Protein AF-N8XPD9-F1 (afdb_monomer)

Nearest PDB structures (foldseek):
  7vp4-assembly1_B  TM=7.768E-01  e=1.421E-01  Arabidopsis thaliana
  7vp2-assembly1_B  TM=7.359E-01  e=1.421E-01  Arabidopsis thaliana
  7vp4-assembly2_E  TM=7.925E-01  e=2.777E-01  Arabidopsis thaliana
  7vp2-assembly1_A  TM=7.348E-01  e=4.028E-01  Arabidopsis thaliana
  5zkt-assembly1_A  TM=7.872E-01  e=6.782E-01  Oryza sativa Japonica Group

Radius of gyration: 16.97 Å; Cα contacts (8 Å, |Δi|>4): 14; chains: 1; bounding box: 40×30×42 Å

pLDDT: mean 84.92, std 14.89, range [42.38, 97.62]

Mean predicted aligned error: 7.73 Å

Secondary structure (DSSP, 8-state):
-------PPPHHHHHHHHHHHHHHT-S-HHHHHHHHHHHHHHHHHHHHHHHHHHHHHH--

Organism: NCBI:txid70347

Sequence (60 aa):
MPTNKTVSLTERERVIIEEARVQLGLESMEETIEFLYRQRLKNKLFSLAGREIVKKKRSL

Solvent-accessible surface area (backbone atoms only — not comparable to full-atom values): 3663 Å² total; per-residue (Å²): 128,87,78,86,69,83,80,83,72,53,72,69,55,48,54,55,50,50,53,49,16,64,76,71,69,49,94,40,72,68,58,35,52,51,51,53,48,53,52,53,50,51,53,51,51,52,56,48,53,54,51,53,54,54,53,59,63,74,76,108

Foldseek 3Di:
DPPPDPDDDDPVRVVVLVVQCVVVVHDDSVVSVVVVVVVVVVVVVVVVVVVVVVVVVVVD

Structure (mmCIF, N/CA/C/O backbone):
data_AF-N8XPD9-F1
#
_entry.id   AF-N8XPD9-F1
#
loop_
_atom_site.group_PDB
_atom_site.id
_atom_site.type_symbol
_atom_site.label_atom_id
_atom_site.label_alt_id
_atom_site.label_comp_id
_atom_site.label_asym_id
_atom_site.label_entity_id
_atom_site.label_seq_id
_atom_site.pdbx_PDB_ins_code
_atom_site.Cartn_x
_atom_site.Cartn_y
_atom_site.Cartn_z
_atom_site.occupancy
_atom_site.B_iso_or_equiv
_atom_site.auth_seq_id
_atom_site.auth_comp_id
_atom_site.auth_asym_id
_atom_site.auth_atom_id
_atom_site.pdbx_PDB_model_num
ATOM 1 N N . MET A 1 1 ? 17.737 -1.498 17.286 1.00 42.38 1 MET A N 1
ATOM 2 C CA . MET A 1 1 ? 16.320 -1.268 17.644 1.00 42.38 1 MET A CA 1
ATOM 3 C C . MET A 1 1 ? 15.654 -0.523 16.502 1.00 42.38 1 MET A C 1
ATOM 5 O O . MET A 1 1 ? 16.298 0.388 15.984 1.00 42.38 1 MET A O 1
ATOM 9 N N . PRO A 1 2 ? 14.445 -0.904 16.053 1.00 54.06 2 PRO A N 1
ATOM 10 C CA . PRO A 1 2 ? 13.746 -0.117 15.050 1.00 54.06 2 PRO A CA 1
ATOM 11 C C . PRO A 1 2 ? 13.417 1.226 15.700 1.00 54.06 2 PRO A C 1
ATOM 13 O O . PRO A 1 2 ? 12.827 1.287 16.776 1.00 54.06 2 PRO A O 1
ATOM 16 N N . THR A 1 3 ? 13.901 2.310 15.107 1.00 57.84 3 THR A N 1
ATOM 17 C CA . THR A 1 3 ? 13.517 3.646 15.548 1.00 57.84 3 THR A CA 1
ATOM 18 C C . THR A 1 3 ? 12.065 3.823 15.126 1.00 57.84 3 THR A C 1
ATOM 20 O O . THR A 1 3 ? 11.791 3.909 13.931 1.00 57.84 3 THR A O 1
ATOM 23 N N . ASN A 1 4 ? 11.136 3.824 16.087 1.00 55.41 4 ASN A N 1
ATOM 24 C CA . ASN A 1 4 ? 9.747 4.229 15.866 1.00 55.41 4 ASN A CA 1
ATOM 25 C C . ASN A 1 4 ? 9.750 5.711 15.478 1.00 55.41 4 ASN A C 1
ATOM 27 O O . ASN A 1 4 ? 9.567 6.596 16.308 1.00 55.41 4 ASN A O 1
ATOM 31 N N . LYS A 1 5 ? 10.057 5.988 14.211 1.00 61.91 5 LYS A N 1
ATOM 32 C CA . LYS A 1 5 ? 9.893 7.305 13.623 1.00 61.91 5 LYS A CA 1
ATOM 33 C C . LYS A 1 5 ? 8.408 7.464 13.367 1.00 61.91 5 LYS A C 1
ATOM 35 O O . LYS A 1 5 ? 7.858 6.795 12.498 1.00 61.91 5 LYS A O 1
ATOM 40 N N . THR A 1 6 ? 7.771 8.330 14.138 1.00 66.62 6 THR A N 1
ATOM 41 C CA . THR A 1 6 ? 6.408 8.772 13.876 1.00 66.62 6 THR A CA 1
ATOM 42 C C . THR A 1 6 ? 6.398 9.417 12.492 1.00 66.62 6 THR A C 1
ATOM 44 O O . THR A 1 6 ? 7.008 10.465 12.280 1.00 66.62 6 THR A O 1
ATOM 47 N N . VAL A 1 7 ? 5.787 8.748 11.516 1.00 72.06 7 VAL A N 1
ATOM 48 C CA . VAL A 1 7 ? 5.651 9.281 10.159 1.00 72.06 7 VAL A CA 1
ATOM 49 C C . VAL A 1 7 ? 4.487 10.261 10.185 1.00 72.06 7 VAL A C 1
ATOM 51 O O . VAL A 1 7 ? 3.335 9.860 10.322 1.00 72.06 7 VAL A O 1
ATOM 54 N N . SER A 1 8 ? 4.792 11.555 10.106 1.00 83.88 8 SER A N 1
ATOM 55 C CA . SER A 1 8 ? 3.764 12.582 9.954 1.00 83.88 8 SER A CA 1
ATOM 56 C C . SER A 1 8 ? 3.481 12.786 8.472 1.00 83.88 8 SER A C 1
ATOM 58 O O . SER A 1 8 ? 4.389 13.121 7.713 1.00 83.88 8 SER A O 1
ATOM 60 N N . LEU A 1 9 ? 2.229 12.568 8.075 1.00 86.81 9 LEU A N 1
ATOM 61 C CA . LEU A 1 9 ? 1.740 12.868 6.735 1.00 86.81 9 LEU A CA 1
ATOM 62 C C . LEU A 1 9 ? 1.252 14.313 6.679 1.00 86.81 9 LEU A C 1
ATOM 64 O O . LEU A 1 9 ? 0.510 14.759 7.565 1.00 86.81 9 LEU A O 1
ATOM 68 N N . THR A 1 10 ? 1.626 15.014 5.613 1.00 94.56 10 THR A N 1
ATOM 69 C CA . THR A 1 10 ? 1.004 16.285 5.238 1.00 94.56 10 THR A CA 1
ATOM 70 C C . THR A 1 10 ? -0.475 16.081 4.912 1.00 94.56 10 THR A C 1
ATOM 72 O O . THR A 1 10 ? -0.908 14.977 4.579 1.00 94.56 10 THR A O 1
ATOM 75 N N . GLU A 1 11 ? -1.261 17.156 4.960 1.00 93.75 11 GLU A N 1
ATOM 76 C CA . GLU A 1 11 ? -2.697 17.093 4.656 1.00 93.75 11 GLU A CA 1
ATOM 77 C C . GLU A 1 11 ? -2.965 16.526 3.258 1.00 93.75 11 GLU A C 1
ATOM 79 O O . GLU A 1 11 ? -3.793 15.639 3.069 1.00 93.75 11 GLU A O 1
ATOM 84 N N . ARG A 1 12 ? -2.175 16.963 2.274 1.00 95.38 12 ARG A N 1
ATOM 85 C CA . ARG A 1 12 ? -2.290 16.470 0.902 1.00 95.38 12 ARG A CA 1
ATOM 86 C C . ARG A 1 12 ? -1.993 14.974 0.794 1.00 95.38 12 ARG A C 1
ATOM 88 O O . ARG A 1 12 ? -2.675 14.277 0.052 1.00 95.38 12 ARG A O 1
ATOM 95 N N . GLU A 1 13 ? -0.982 14.479 1.505 1.00 94.69 13 GLU A N 1
ATOM 96 C CA . GLU A 1 13 ? -0.661 13.048 1.512 1.00 94.69 13 GLU A CA 1
ATOM 97 C C . GLU A 1 13 ? -1.781 12.225 2.151 1.00 94.69 13 GLU A C 1
ATOM 99 O O . GLU A 1 13 ? -2.103 11.158 1.633 1.00 94.69 13 GLU A O 1
ATOM 104 N N . ARG A 1 14 ? -2.415 12.7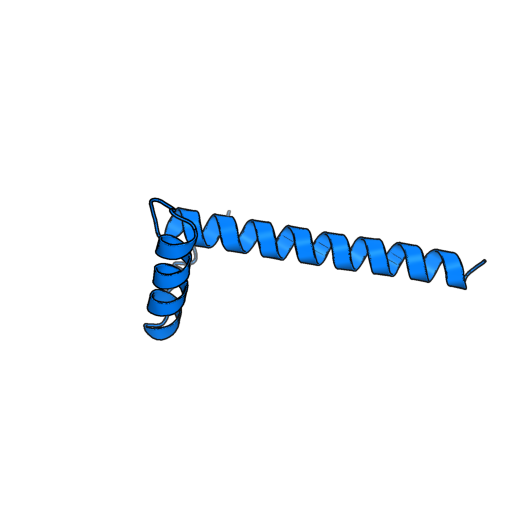31 3.218 1.00 94.94 14 ARG A N 1
ATOM 105 C CA . ARG A 1 14 ? -3.575 12.073 3.840 1.00 94.94 14 ARG A CA 1
ATOM 106 C C . ARG A 1 14 ? -4.739 11.951 2.869 1.00 94.94 14 ARG A C 1
ATOM 108 O O . ARG A 1 14 ? -5.268 10.858 2.731 1.00 94.94 14 ARG A O 1
ATOM 115 N N . VAL A 1 15 ? -5.084 13.028 2.160 1.00 96.94 15 VAL A N 1
ATOM 116 C CA . VAL A 1 15 ? -6.167 13.008 1.160 1.00 96.94 15 VAL A CA 1
ATOM 117 C C . VAL A 1 15 ? -5.896 11.958 0.081 1.00 96.94 15 VAL A C 1
ATOM 119 O O . VAL A 1 15 ? -6.758 11.135 -0.202 1.00 96.94 15 VAL A O 1
ATOM 122 N N . ILE A 1 16 ? -4.677 11.924 -0.464 1.00 96.25 16 ILE A N 1
ATOM 123 C CA . ILE A 1 16 ? -4.301 10.953 -1.504 1.00 96.25 16 ILE A CA 1
ATOM 124 C C . ILE A 1 16 ? -4.391 9.510 -0.987 1.00 96.25 16 ILE A C 1
ATOM 126 O O . ILE A 1 16 ? -4.857 8.618 -1.697 1.00 96.25 16 ILE A O 1
ATOM 130 N N . ILE A 1 17 ? -3.919 9.258 0.237 1.00 95.38 17 ILE A N 1
ATOM 131 C CA . ILE A 1 17 ? -3.956 7.917 0.833 1.00 95.38 17 ILE A CA 1
ATOM 132 C C . ILE A 1 17 ? -5.400 7.505 1.131 1.00 95.38 17 ILE A C 1
ATOM 134 O O . ILE A 1 17 ? -5.753 6.353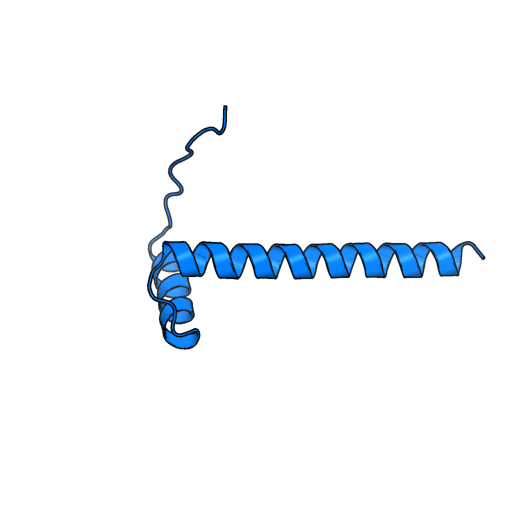 0.898 1.00 95.38 17 ILE A O 1
ATOM 138 N N . GLU A 1 18 ? -6.244 8.432 1.575 1.00 96.50 18 GLU A N 1
ATOM 139 C CA . GLU A 1 18 ? -7.655 8.165 1.850 1.00 96.50 18 GLU A CA 1
ATOM 140 C C . GLU A 1 18 ? -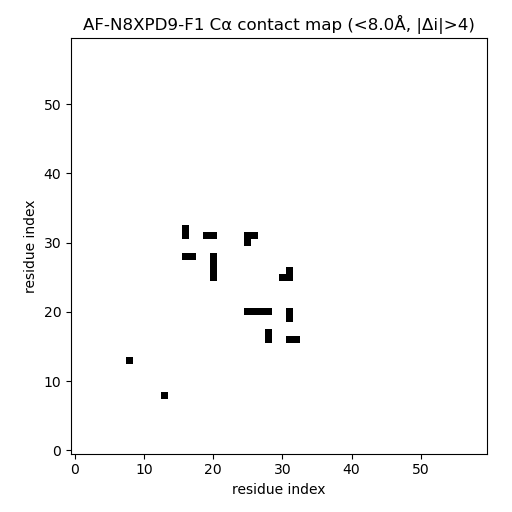8.444 7.859 0.569 1.00 96.50 18 GLU A C 1
ATOM 142 O O . GLU A 1 18 ? -9.219 6.903 0.530 1.00 96.50 18 GLU A O 1
ATOM 147 N N . GLU A 1 19 ? 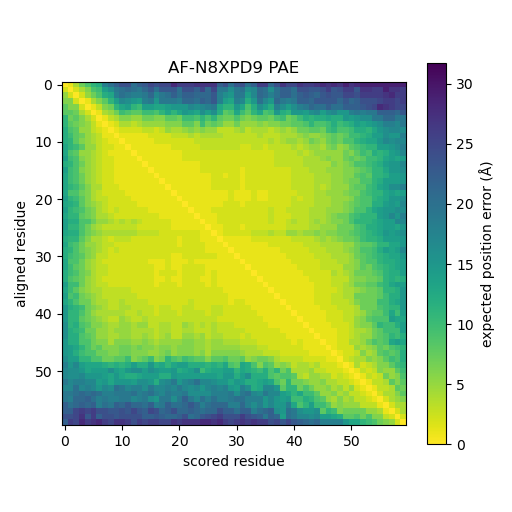-8.190 8.589 -0.520 1.00 97.38 19 GLU A N 1
ATOM 148 C CA . GLU A 1 19 ? -8.745 8.267 -1.841 1.00 97.38 19 GLU A CA 1
ATOM 149 C C . GLU A 1 19 ? -8.338 6.856 -2.287 1.00 97.38 19 GLU A C 1
ATOM 151 O O . GLU A 1 19 ? -9.180 6.073 -2.735 1.00 97.38 19 GLU A O 1
ATOM 156 N N . ALA A 1 20 ? -7.060 6.499 -2.117 1.00 96.31 20 ALA A N 1
ATOM 157 C CA . ALA A 1 20 ? -6.566 5.163 -2.433 1.00 96.31 20 ALA A CA 1
ATOM 158 C C . ALA A 1 20 ? -7.216 4.086 -1.549 1.00 96.31 20 ALA A C 1
ATOM 160 O O . ALA A 1 20 ? -7.583 3.028 -2.059 1.00 96.31 20 ALA A O 1
ATOM 161 N N . ARG A 1 21 ? -7.403 4.353 -0.250 1.00 97.38 21 ARG A N 1
ATOM 162 C CA . ARG A 1 21 ? -8.065 3.441 0.693 1.00 97.38 21 ARG A CA 1
ATOM 163 C C . ARG A 1 21 ? -9.478 3.104 0.227 1.00 97.38 21 ARG A C 1
ATOM 165 O O . ARG A 1 21 ? -9.826 1.929 0.143 1.00 97.38 21 ARG A O 1
ATOM 172 N N . VAL A 1 22 ? -10.265 4.125 -0.120 1.00 97.62 22 VAL A N 1
ATOM 173 C CA . VAL A 1 22 ? -11.645 3.959 -0.601 1.00 97.62 22 VAL A CA 1
ATOM 174 C C . VAL A 1 22 ? -11.680 3.193 -1.923 1.00 97.62 22 VAL A C 1
ATOM 176 O O . VAL A 1 22 ? -12.466 2.260 -2.063 1.00 97.62 22 VAL A O 1
ATOM 179 N N . GLN A 1 23 ? -10.812 3.536 -2.879 1.00 97.06 23 GLN A N 1
ATOM 180 C CA . GLN A 1 23 ? -10.763 2.863 -4.184 1.00 97.06 23 GLN A CA 1
ATOM 181 C C . GLN A 1 23 ? -10.351 1.390 -4.090 1.00 97.06 23 GLN A C 1
ATOM 183 O O . GLN A 1 23 ? -10.821 0.566 -4.873 1.00 97.06 23 GLN A O 1
ATOM 188 N N . LEU A 1 24 ? -9.465 1.062 -3.150 1.00 95.00 24 LEU A N 1
ATOM 189 C CA . LEU A 1 24 ? -8.975 -0.297 -2.928 1.00 95.00 24 LEU A CA 1
ATOM 190 C C . LEU A 1 24 ? -9.855 -1.097 -1.956 1.00 95.00 24 LEU A C 1
ATOM 192 O O . LEU A 1 24 ? -9.648 -2.300 -1.821 1.00 95.00 24 LEU A O 1
ATOM 196 N N . GLY A 1 25 ? -10.825 -0.451 -1.298 1.00 96.44 25 GLY A N 1
ATOM 197 C CA . GLY A 1 25 ? -11.706 -1.081 -0.314 1.00 96.44 25 GLY A CA 1
ATOM 198 C C . GLY A 1 25 ? -10.987 -1.520 0.964 1.00 96.44 25 GLY A C 1
ATOM 199 O O . GLY A 1 25 ? -11.361 -2.536 1.539 1.00 96.44 25 GLY A O 1
ATOM 200 N N . LEU A 1 26 ? -9.944 -0.794 1.380 1.00 97.00 26 LEU A N 1
ATOM 201 C CA . LEU A 1 26 ? -9.129 -1.137 2.552 1.00 97.00 26 LEU A CA 1
ATOM 202 C C . LEU A 1 26 ? -9.7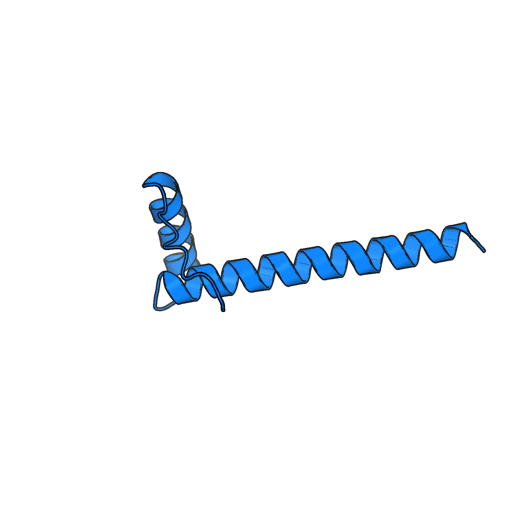07 -0.537 3.840 1.00 97.00 26 LEU A C 1
ATOM 204 O O . LEU A 1 26 ? -10.326 0.534 3.844 1.00 97.00 26 LEU A O 1
ATOM 208 N N . GLU A 1 27 ? -9.493 -1.222 4.958 1.00 93.75 27 GLU A N 1
ATOM 209 C CA . GLU A 1 27 ? -10.175 -0.926 6.218 1.00 93.75 27 GLU A CA 1
ATOM 210 C C . GLU A 1 27 ? -9.544 0.258 6.951 1.00 93.75 27 GLU A C 1
ATOM 212 O O . GLU A 1 27 ? -10.244 1.029 7.608 1.00 93.75 27 GLU A O 1
ATOM 217 N N . SER A 1 28 ? -8.229 0.445 6.808 1.00 95.25 28 SER A N 1
ATOM 218 C CA . SER A 1 28 ? -7.488 1.480 7.536 1.00 95.25 28 SER A CA 1
ATOM 219 C C . SER A 1 28 ? -6.429 2.193 6.695 1.00 95.25 28 SER A C 1
ATOM 221 O O . SER A 1 28 ? -5.988 1.729 5.638 1.00 95.25 28 SER A O 1
ATOM 223 N N . MET A 1 29 ? -6.009 3.358 7.186 1.00 92.12 29 MET A N 1
ATOM 224 C CA . MET A 1 29 ? -4.925 4.142 6.596 1.00 92.12 29 MET A CA 1
ATOM 225 C C . MET A 1 29 ? -3.592 3.389 6.696 1.00 92.12 29 MET A C 1
ATOM 227 O O . MET A 1 29 ? -2.826 3.357 5.735 1.00 92.12 29 MET A O 1
ATOM 231 N N . GLU A 1 30 ? -3.332 2.734 7.825 1.00 92.06 30 GLU A N 1
ATOM 232 C CA . GLU A 1 30 ? -2.145 1.913 8.064 1.00 92.06 30 GLU A CA 1
ATOM 233 C C . GLU A 1 30 ? -2.061 0.748 7.076 1.00 92.06 30 GLU A C 1
ATOM 235 O O . GLU A 1 30 ? -1.026 0.561 6.433 1.00 92.06 30 GLU A O 1
ATOM 240 N N . GLU A 1 31 ? -3.162 0.014 6.898 1.00 94.25 31 GLU A N 1
ATOM 241 C CA . GLU A 1 31 ? -3.254 -1.069 5.916 1.00 94.25 31 GLU A CA 1
ATOM 242 C C . GLU A 1 31 ? -3.010 -0.552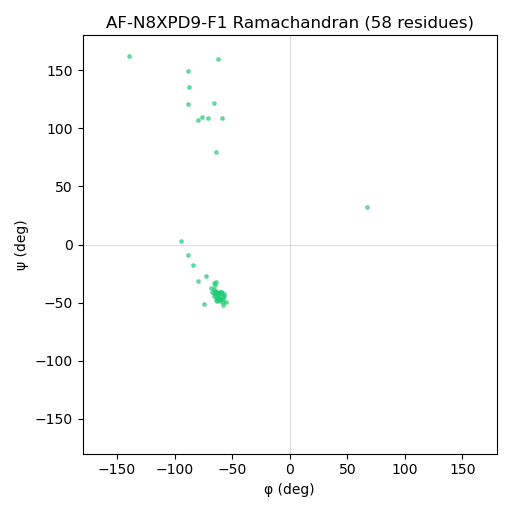 4.494 1.00 94.25 31 GLU A C 1
ATOM 244 O O . GLU A 1 31 ? -2.268 -1.158 3.718 1.00 94.25 31 GLU A O 1
ATOM 249 N N . THR A 1 32 ? -3.566 0.615 4.164 1.00 96.38 32 THR A N 1
ATOM 250 C CA . THR A 1 32 ? -3.365 1.253 2.858 1.00 96.38 32 THR A CA 1
ATOM 251 C C . THR A 1 32 ? -1.901 1.603 2.625 1.00 96.38 32 THR A C 1
ATOM 253 O O . THR A 1 32 ? -1.343 1.297 1.568 1.00 96.38 32 THR A O 1
ATOM 256 N N . ILE A 1 33 ? -1.235 2.195 3.616 1.00 94.25 33 ILE A N 1
ATOM 257 C CA . ILE A 1 33 ? 0.192 2.521 3.539 1.00 94.25 33 ILE A CA 1
ATOM 258 C C . ILE A 1 33 ? 1.024 1.246 3.375 1.00 94.25 33 ILE A C 1
ATOM 260 O O . ILE A 1 33 ? 1.926 1.207 2.532 1.00 94.25 33 ILE A O 1
ATOM 264 N N . GLU A 1 34 ? 0.717 0.191 4.132 1.00 94.75 34 GLU A N 1
ATOM 265 C CA . GLU A 1 34 ? 1.408 -1.092 4.018 1.00 94.75 34 GLU A CA 1
ATOM 266 C C . GLU A 1 34 ? 1.227 -1.710 2.624 1.00 94.75 34 GLU A C 1
ATOM 268 O O . GLU A 1 34 ? 2.205 -2.139 1.998 1.00 94.75 34 GLU A O 1
ATOM 273 N N . PHE A 1 35 ? -0.001 -1.715 2.107 1.00 95.75 35 PHE A N 1
ATOM 274 C CA . PHE A 1 35 ? -0.318 -2.214 0.775 1.00 95.75 35 PHE A CA 1
ATOM 275 C C . PHE A 1 35 ? 0.475 -1.467 -0.306 1.00 95.75 35 PHE A C 1
ATOM 277 O O . PHE A 1 35 ? 1.189 -2.085 -1.108 1.00 95.75 35 PHE A O 1
ATOM 284 N N . LEU A 1 36 ? 0.421 -0.132 -0.292 1.00 94.94 36 LEU A N 1
ATOM 285 C CA . LEU A 1 36 ? 1.134 0.723 -1.242 1.00 94.94 36 LEU A CA 1
ATOM 286 C C . LEU A 1 36 ? 2.652 0.514 -1.160 1.00 94.94 36 LEU A C 1
ATOM 288 O O . LEU A 1 36 ? 3.337 0.434 -2.188 1.00 94.94 36 LEU A O 1
ATOM 292 N N . TYR A 1 37 ? 3.190 0.369 0.052 1.00 94.31 37 TYR A N 1
ATOM 293 C CA . TYR A 1 37 ? 4.606 0.094 0.265 1.00 94.31 37 TYR A CA 1
ATOM 294 C C . TYR A 1 37 ? 5.026 -1.253 -0.332 1.00 94.31 37 TYR A C 1
ATOM 296 O O . TYR A 1 37 ? 6.002 -1.318 -1.089 1.00 94.31 37 TYR A O 1
ATOM 304 N N . ARG A 1 38 ? 4.272 -2.325 -0.053 1.00 95.12 38 ARG A N 1
ATOM 305 C CA . ARG A 1 38 ? 4.528 -3.663 -0.610 1.00 95.12 38 ARG A CA 1
ATOM 306 C C . ARG A 1 38 ? 4.490 -3.639 -2.136 1.00 95.12 38 ARG A C 1
ATOM 308 O O . ARG A 1 38 ? 5.362 -4.231 -2.776 1.00 95.12 38 ARG A O 1
ATOM 315 N N . GLN A 1 39 ? 3.539 -2.917 -2.726 1.00 94.50 39 GLN A N 1
ATOM 316 C CA . GLN A 1 39 ? 3.429 -2.799 -4.177 1.00 94.50 39 GLN A CA 1
ATOM 317 C C . GLN A 1 39 ? 4.623 -2.054 -4.787 1.00 94.50 39 GLN A C 1
ATOM 319 O O . GLN A 1 39 ? 5.225 -2.517 -5.761 1.00 94.50 39 GLN A O 1
ATOM 324 N N . ARG A 1 40 ? 5.047 -0.944 -4.171 1.00 94.19 40 ARG A N 1
ATOM 325 C CA . ARG A 1 40 ? 6.254 -0.211 -4.580 1.00 94.19 40 ARG A CA 1
ATOM 326 C C . ARG A 1 40 ? 7.506 -1.083 -4.486 1.00 94.19 40 ARG A C 1
ATOM 328 O O . ARG A 1 40 ? 8.349 -1.036 -5.387 1.00 94.19 40 ARG A O 1
ATOM 335 N N . LEU A 1 41 ? 7.635 -1.876 -3.423 1.00 93.62 41 LEU A N 1
ATOM 336 C CA . LEU A 1 41 ? 8.766 -2.781 -3.232 1.00 93.62 41 LEU A CA 1
ATOM 337 C C . LEU A 1 41 ? 8.802 -3.862 -4.317 1.00 93.62 41 LEU A C 1
ATOM 339 O O . LEU A 1 41 ? 9.843 -4.036 -4.952 1.00 93.62 41 LEU A O 1
ATOM 343 N N . LYS A 1 42 ? 7.667 -4.518 -4.596 1.00 91.94 42 LYS A N 1
ATOM 344 C CA . LYS A 1 42 ? 7.542 -5.497 -5.689 1.00 91.94 42 LYS A CA 1
ATOM 345 C C . LYS A 1 42 ? 7.960 -4.892 -7.030 1.00 91.94 42 LYS A C 1
ATOM 347 O O . LYS A 1 42 ? 8.825 -5.447 -7.702 1.00 91.94 42 LYS A O 1
ATOM 352 N N . ASN A 1 43 ? 7.441 -3.715 -7.379 1.00 91.81 43 ASN A N 1
ATOM 353 C CA . ASN A 1 43 ? 7.797 -3.026 -8.625 1.00 91.81 43 ASN A CA 1
ATOM 354 C C . ASN A 1 43 ? 9.298 -2.720 -8.713 1.00 91.81 43 ASN A C 1
ATOM 356 O O . ASN A 1 43 ? 9.922 -2.899 -9.761 1.00 91.81 43 ASN A O 1
ATOM 360 N N . LYS A 1 44 ? 9.910 -2.300 -7.599 1.00 93.31 44 LYS A N 1
ATOM 361 C CA . LYS A 1 44 ? 11.351 -2.039 -7.548 1.00 93.31 44 LYS A CA 1
ATOM 362 C C . LYS A 1 44 ? 12.163 -3.320 -7.740 1.00 93.31 44 LYS A C 1
A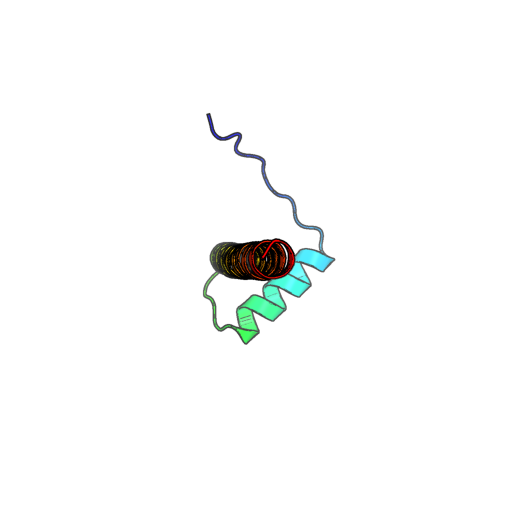TOM 364 O O . LYS A 1 44 ? 13.130 -3.291 -8.500 1.00 93.31 44 LYS A O 1
ATOM 369 N N . LEU A 1 45 ? 11.757 -4.428 -7.121 1.00 91.75 45 LEU A N 1
ATOM 370 C CA . LEU A 1 45 ? 12.389 -5.739 -7.298 1.00 91.75 45 LEU A CA 1
ATOM 371 C C . LEU A 1 45 ? 12.286 -6.225 -8.74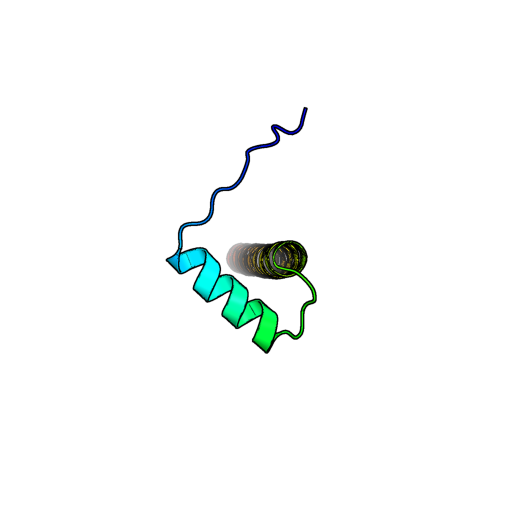9 1.00 91.75 45 LEU A C 1
ATOM 373 O O . LEU A 1 45 ? 13.304 -6.588 -9.334 1.00 91.75 45 LEU A O 1
ATOM 377 N N . PHE A 1 46 ? 11.109 -6.130 -9.375 1.00 88.12 46 PHE A N 1
ATOM 378 C CA . PHE A 1 46 ? 10.945 -6.465 -10.794 1.00 88.12 46 PHE A CA 1
ATOM 379 C C . PHE A 1 46 ? 11.833 -5.602 -11.699 1.00 88.12 46 PHE A C 1
ATOM 381 O O . PHE A 1 46 ? 12.476 -6.120 -12.611 1.00 88.12 46 PHE A O 1
ATOM 388 N N . SER A 1 47 ? 11.948 -4.300 -11.415 1.00 90.38 47 SER A N 1
ATOM 389 C CA . SER A 1 47 ? 12.838 -3.406 -12.168 1.00 90.38 47 SER A CA 1
ATOM 390 C C . SER A 1 47 ? 14.320 -3.779 -12.033 1.00 90.38 47 SER A C 1
ATOM 392 O O . SER A 1 47 ? 15.112 -3.542 -12.944 1.00 90.38 47 SER A O 1
ATOM 394 N N . LEU A 1 48 ? 14.725 -4.316 -10.879 1.00 89.06 48 LEU A N 1
ATOM 395 C CA . LEU 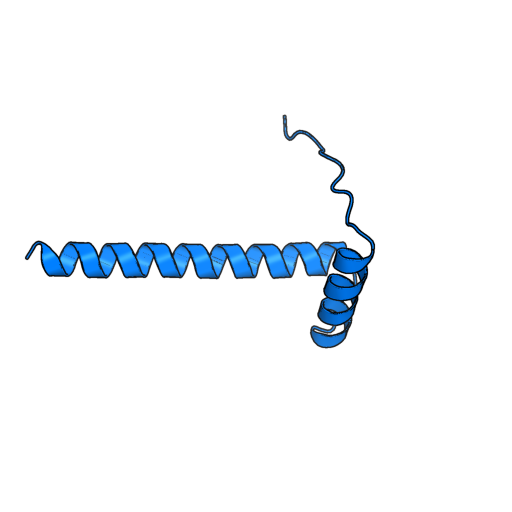A 1 48 ? 16.097 -4.751 -10.623 1.00 89.06 48 LEU A CA 1
ATOM 396 C C . LEU A 1 48 ? 16.379 -6.052 -11.367 1.00 89.06 48 LEU A C 1
ATOM 398 O O . LEU A 1 48 ? 17.312 -6.085 -12.164 1.00 89.06 48 LEU A O 1
ATOM 402 N N . ALA A 1 49 ? 15.511 -7.052 -11.212 1.00 85.25 49 ALA A N 1
ATOM 403 C CA . ALA A 1 49 ? 15.620 -8.323 -11.922 1.00 85.25 49 ALA A CA 1
ATOM 404 C C . ALA A 1 49 ? 15.643 -8.122 -13.448 1.00 85.25 49 ALA A C 1
ATOM 406 O O . ALA A 1 49 ? 16.495 -8.675 -14.141 1.00 85.25 49 ALA A O 1
ATOM 407 N N . GLY A 1 50 ? 14.770 -7.260 -13.983 1.00 82.94 50 GLY A N 1
ATOM 408 C CA . GLY A 1 50 ? 14.768 -6.918 -15.407 1.00 82.94 50 GLY A CA 1
ATOM 409 C C . GLY A 1 50 ? 16.084 -6.283 -15.871 1.00 82.94 50 GLY A C 1
ATOM 410 O O . GLY A 1 50 ? 16.622 -6.657 -16.915 1.00 82.94 50 GLY A O 1
ATOM 411 N N . ARG A 1 51 ? 16.656 -5.368 -15.077 1.00 78.56 51 ARG A N 1
ATOM 412 C CA . ARG A 1 51 ? 17.968 -4.765 -15.372 1.00 78.56 51 ARG A CA 1
ATOM 413 C C . ARG A 1 51 ? 19.104 -5.786 -15.330 1.00 78.56 51 ARG A C 1
ATOM 415 O O . ARG A 1 51 ? 19.985 -5.736 -16.188 1.00 78.56 51 ARG A O 1
ATOM 422 N N . GLU A 1 52 ? 19.082 -6.714 -14.380 1.00 73.88 52 GLU A N 1
ATOM 423 C CA . GLU A 1 52 ? 20.083 -7.781 -14.272 1.00 73.88 52 GLU A CA 1
ATOM 424 C C . GLU A 1 52 ? 20.031 -8.744 -15.465 1.00 73.88 52 GLU A C 1
ATOM 426 O O . GLU A 1 52 ? 21.075 -9.057 -16.043 1.00 73.88 52 GLU A O 1
ATOM 431 N N . ILE A 1 53 ? 18.830 -9.139 -15.906 1.00 72.12 53 ILE A N 1
ATOM 432 C CA . ILE A 1 53 ? 18.636 -9.982 -17.097 1.00 72.12 53 ILE A CA 1
ATOM 433 C C . ILE A 1 53 ? 19.204 -9.299 -18.351 1.00 72.12 53 ILE A C 1
ATOM 435 O O . ILE A 1 53 ? 19.935 -9.925 -19.122 1.00 72.12 53 ILE A O 1
ATOM 439 N N . VAL A 1 54 ? 18.907 -8.009 -18.553 1.00 72.50 54 VAL A N 1
ATOM 440 C CA . VAL A 1 54 ? 19.419 -7.239 -19.702 1.00 72.50 54 VAL A CA 1
ATOM 441 C C . VAL A 1 54 ? 20.944 -7.114 -19.657 1.00 72.50 54 VAL A C 1
ATOM 443 O O . VAL A 1 54 ? 21.599 -7.267 -20.689 1.00 72.50 54 VAL A O 1
ATOM 446 N N . LYS A 1 55 ? 21.529 -6.879 -18.475 1.00 68.75 55 LYS A N 1
ATOM 447 C CA . LYS A 1 55 ? 22.987 -6.785 -18.307 1.00 68.75 55 LYS A CA 1
ATOM 448 C C . LYS A 1 55 ? 23.680 -8.100 -18.677 1.00 68.75 55 LYS A C 1
ATOM 450 O O . LYS A 1 55 ? 24.653 -8.063 -19.421 1.00 68.75 55 LYS A O 1
ATOM 455 N N . LYS A 1 56 ? 23.144 -9.244 -18.231 1.00 64.31 56 LYS A N 1
ATOM 456 C CA . LYS A 1 56 ? 23.693 -10.578 -18.536 1.00 64.31 56 LYS A CA 1
ATOM 457 C C . LYS A 1 56 ? 23.603 -10.936 -20.025 1.00 64.31 56 LYS A C 1
ATOM 459 O O . LYS A 1 56 ? 24.492 -11.603 -20.534 1.00 64.31 56 LYS A O 1
ATOM 464 N N . LYS A 1 57 ? 22.563 -10.472 -20.733 1.00 58.94 57 LYS A N 1
ATOM 465 C CA . LYS A 1 57 ? 22.425 -10.660 -22.191 1.00 58.94 57 LYS A CA 1
ATOM 466 C C . LYS A 1 57 ? 23.383 -9.809 -23.029 1.00 58.94 57 LYS A C 1
ATOM 468 O O . LYS A 1 57 ? 23.665 -10.195 -24.148 1.00 58.94 57 LYS A O 1
ATOM 473 N N . ARG A 1 58 ? 23.836 -8.651 -22.533 1.00 58.91 58 ARG A N 1
ATOM 474 C CA . ARG A 1 58 ? 24.785 -7.772 -23.251 1.00 58.91 58 ARG A CA 1
ATOM 475 C C . ARG A 1 58 ? 26.251 -8.169 -23.066 1.00 58.91 58 ARG A C 1
ATOM 477 O O . ARG A 1 58 ? 27.096 -7.675 -23.798 1.00 58.91 58 ARG A O 1
ATOM 484 N N . SER A 1 59 ? 26.549 -8.980 -22.053 1.00 63.34 59 SER A N 1
ATOM 485 C CA . SER A 1 59 ? 27.896 -9.487 -21.763 1.00 63.34 59 SER A CA 1
ATOM 486 C C . SER A 1 59 ? 28.184 -10.866 -22.372 1.00 63.34 59 SER A C 1
ATOM 488 O O . SER A 1 59 ? 29.232 -11.431 -22.077 1.00 63.34 59 SER A O 1
ATOM 490 N N . LEU A 1 60 ? 27.237 -11.423 -23.133 1.00 50.62 60 LEU A N 1
ATOM 491 C CA . LEU A 1 60 ? 27.359 -12.653 -23.920 1.00 50.62 60 LEU A CA 1
ATOM 492 C C . LEU A 1 60 ? 27.412 -12.275 -25.400 1.00 50.62 60 LEU A C 1
ATOM 494 O O . LEU A 1 60 ? 28.133 -12.974 -26.139 1.00 50.62 60 LEU A O 1
#